Protein AF-A0A2V7QF04-F1 (afdb_monomer_lite)

Foldseek 3Di:
DDPDDDDDDDDFDAPFEAEAELLCLVCLVVVLVDPGQEYEHELEDSADPVCSVVSLVSLLVSLVVDQSVVSNYHYHYHAYDPPDPRRVVSCVVNCVRRVVSD

Radius of gyration: 15.27 Å; chains: 1; bounding box: 35×48×32 Å

Sequence (102 aa):
MSLTRHEPANPRLQRSELAVPGSQPALFQKALDGEADCVFLDLEDAVAPADKEQARKHVVAGLLQHDWKGRGKTVSVRINGIDTHYMYRDVVDVVEQAGHRL

Structure (mmCIF, N/CA/C/O backbone):
data_AF-A0A2V7QF04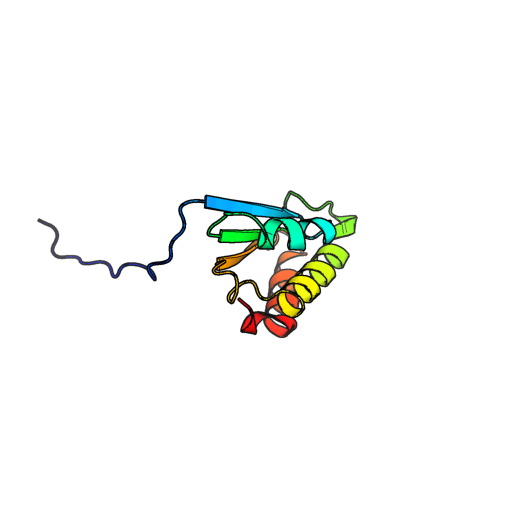-F1
#
_entry.id   AF-A0A2V7QF04-F1
#
loop_
_atom_site.group_PDB
_atom_site.id
_atom_site.type_symbol
_atom_site.label_atom_id
_atom_site.label_alt_id
_atom_site.label_comp_id
_atom_site.label_asym_id
_atom_site.label_entity_id
_atom_site.label_seq_id
_atom_site.pdbx_PDB_ins_code
_atom_site.Cartn_x
_atom_site.Cartn_y
_atom_site.Cartn_z
_atom_site.occupancy
_atom_site.B_iso_or_equiv
_atom_site.auth_seq_id
_atom_site.auth_comp_id
_atom_site.auth_asym_id
_atom_site.auth_atom_id
_atom_site.pdbx_PDB_model_num
ATOM 1 N N . MET A 1 1 ? -18.793 38.321 -6.527 1.00 68.00 1 MET A N 1
ATOM 2 C CA . MET A 1 1 ? -18.968 37.036 -5.814 1.00 68.00 1 MET A CA 1
ATOM 3 C C . MET A 1 1 ? -19.119 35.944 -6.857 1.00 68.00 1 MET A C 1
ATOM 5 O O . MET A 1 1 ? -19.855 36.167 -7.810 1.00 68.00 1 MET A O 1
ATOM 9 N N . SER A 1 2 ? -18.392 34.830 -6.736 1.00 84.50 2 SER A N 1
ATOM 10 C CA . SER A 1 2 ? -18.542 33.706 -7.671 1.00 84.50 2 SER A CA 1
ATOM 11 C C . SER A 1 2 ? -19.879 33.002 -7.434 1.00 84.50 2 SER A C 1
ATOM 13 O O . SER A 1 2 ? -20.258 32.785 -6.284 1.00 84.50 2 SER A O 1
ATOM 15 N N . LEU A 1 3 ? -20.585 32.663 -8.513 1.00 94.50 3 LEU A N 1
ATOM 16 C CA . LEU A 1 3 ? -21.811 31.856 -8.480 1.00 94.50 3 LEU A CA 1
ATOM 17 C C . LEU A 1 3 ? -21.523 30.355 -8.649 1.00 94.50 3 LEU A C 1
ATOM 19 O O . LEU A 1 3 ? -22.419 29.534 -8.468 1.00 94.50 3 LEU A O 1
ATOM 23 N N . THR A 1 4 ? -20.283 29.990 -8.980 1.00 94.56 4 THR A N 1
ATOM 24 C CA . THR A 1 4 ? -19.875 28.597 -9.177 1.00 94.56 4 THR A CA 1
ATOM 25 C C . THR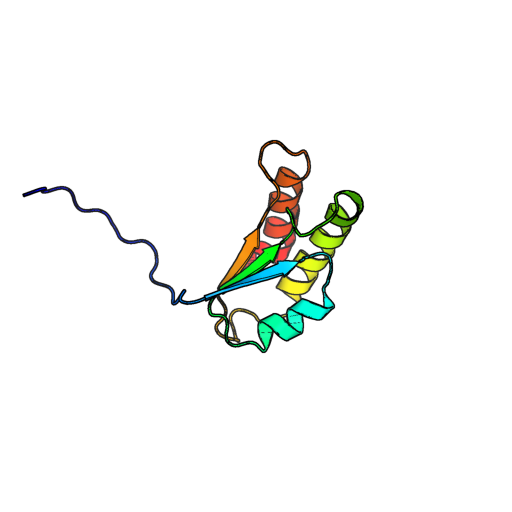 A 1 4 ? -19.757 27.889 -7.831 1.00 94.56 4 THR A C 1
ATOM 27 O O . THR A 1 4 ? -19.031 28.347 -6.947 1.00 94.56 4 THR A O 1
ATOM 30 N N . ARG A 1 5 ? -20.462 26.763 -7.676 1.00 92.25 5 ARG A N 1
ATOM 31 C CA . ARG A 1 5 ? -20.374 25.878 -6.507 1.00 92.25 5 ARG A CA 1
ATOM 32 C C . ARG A 1 5 ? -19.688 24.576 -6.904 1.00 92.25 5 ARG A C 1
ATOM 34 O O . ARG A 1 5 ? -19.989 24.029 -7.959 1.00 92.25 5 ARG A O 1
ATOM 41 N N . HIS A 1 6 ? -18.803 24.088 -6.042 1.00 93.25 6 HIS A N 1
ATOM 42 C CA . HIS A 1 6 ? -18.169 22.780 -6.183 1.00 93.25 6 HIS A CA 1
ATOM 43 C C . HIS A 1 6 ? -18.767 21.827 -5.156 1.00 93.25 6 HIS A C 1
ATOM 45 O O . HIS A 1 6 ? -18.938 22.202 -3.993 1.00 93.25 6 HIS A O 1
ATOM 51 N N . GLU A 1 7 ? -19.086 20.611 -5.583 1.00 95.12 7 GLU A N 1
ATOM 52 C CA . GLU A 1 7 ? -19.468 19.557 -4.652 1.00 95.12 7 GLU A CA 1
ATOM 53 C C . GLU A 1 7 ? -18.239 19.130 -3.838 1.00 95.12 7 GLU A C 1
ATOM 55 O O . GLU A 1 7 ? -17.166 18.914 -4.413 1.00 95.12 7 GLU A O 1
ATOM 60 N N . PRO A 1 8 ? -18.352 19.043 -2.503 1.00 94.12 8 PRO A N 1
ATOM 61 C CA . PRO A 1 8 ? -17.266 18.539 -1.682 1.00 94.12 8 PRO A CA 1
ATOM 62 C C . PRO A 1 8 ? -17.080 17.035 -1.913 1.00 94.12 8 PRO A C 1
ATOM 64 O O . PRO A 1 8 ? -18.039 16.301 -2.147 1.00 94.12 8 PRO A O 1
ATOM 67 N N . ALA A 1 9 ? -15.837 16.567 -1.797 1.00 94.25 9 ALA A N 1
ATOM 68 C CA . ALA A 1 9 ? -15.542 15.139 -1.768 1.00 94.25 9 ALA A CA 1
ATOM 69 C C . ALA A 1 9 ? -16.183 14.461 -0.542 1.00 94.25 9 ALA A C 1
ATOM 71 O O . ALA A 1 9 ? -16.577 15.122 0.423 1.00 94.25 9 ALA A O 1
ATOM 72 N N . ASN A 1 10 ? -16.246 13.127 -0.565 1.00 92.75 10 ASN A N 1
ATOM 73 C CA . ASN A 1 10 ? -16.765 12.339 0.552 1.00 92.75 10 ASN A CA 1
ATOM 74 C C . ASN A 1 10 ? -16.041 12.693 1.864 1.00 92.75 10 ASN A C 1
ATOM 76 O O . ASN A 1 10 ? -14.829 12.477 1.957 1.00 92.75 10 ASN A O 1
ATOM 80 N N . PRO A 1 11 ? -16.756 13.187 2.891 1.00 93.06 11 PRO A N 1
ATOM 81 C CA . PRO A 1 11 ? -16.129 13.589 4.138 1.00 93.06 11 PRO A CA 1
ATOM 82 C C . PRO A 1 11 ? -15.748 12.347 4.950 1.00 93.06 11 PRO A C 1
ATOM 84 O O . PRO A 1 11 ? -16.606 11.645 5.486 1.00 93.06 11 PRO A O 1
ATOM 87 N N . ARG A 1 12 ? -14.445 12.077 5.042 1.00 93.12 12 ARG A N 1
ATOM 88 C CA . ARG A 1 12 ? -13.852 11.069 5.932 1.00 93.12 12 ARG A CA 1
ATOM 89 C C . ARG A 1 12 ? -12.928 11.768 6.922 1.00 93.12 12 ARG A C 1
ATOM 91 O O . ARG A 1 12 ? -12.355 12.810 6.612 1.00 93.12 12 ARG A O 1
ATOM 98 N N . LEU A 1 13 ? -12.782 11.199 8.115 1.00 95.50 13 LEU A N 1
ATOM 99 C CA . LEU A 1 13 ? -11.761 11.656 9.051 1.00 95.50 13 LEU A CA 1
ATOM 100 C C . LEU A 1 13 ? -10.383 11.272 8.487 1.00 95.50 13 LEU A C 1
ATOM 102 O O . LEU A 1 13 ? -10.148 10.097 8.230 1.00 95.50 13 LEU A O 1
ATOM 106 N N . GLN A 1 14 ? -9.509 12.254 8.261 1.00 96.38 14 GLN A N 1
ATOM 107 C CA . GLN A 1 14 ? -8.173 12.056 7.682 1.00 96.38 14 GLN A CA 1
ATOM 108 C C . GLN A 1 14 ? -7.185 13.063 8.293 1.00 96.38 14 GLN A C 1
ATOM 110 O O . GLN A 1 14 ? -6.675 13.957 7.624 1.00 96.38 14 GLN A O 1
ATOM 115 N N . ARG A 1 15 ? -6.963 12.978 9.611 1.00 97.81 15 ARG A N 1
ATOM 116 C CA . ARG A 1 15 ? -5.995 13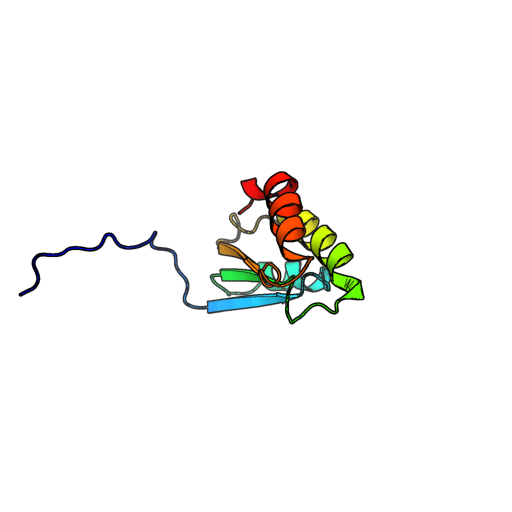.831 10.329 1.00 97.81 15 ARG A CA 1
ATOM 117 C C . ARG A 1 15 ? -4.574 13.286 10.208 1.00 97.81 15 ARG A C 1
ATOM 119 O O . ARG A 1 15 ? -3.614 14.040 10.336 1.00 97.81 15 ARG A O 1
ATOM 126 N N . SER A 1 16 ? -4.451 11.976 10.003 1.00 97.94 16 SER A N 1
ATOM 127 C CA . SER A 1 16 ? -3.190 11.252 9.879 1.00 97.94 16 SER A CA 1
ATOM 128 C C . SER A 1 16 ? -3.301 10.135 8.843 1.00 97.94 16 SER A C 1
ATOM 130 O O . SER A 1 16 ? -4.329 9.465 8.735 1.00 97.94 16 SER A O 1
ATOM 132 N N . GLU A 1 17 ? -2.222 9.936 8.089 1.00 98.19 17 GLU A N 1
ATOM 133 C CA . GLU A 1 17 ? -2.120 8.912 7.056 1.00 98.19 17 GLU A CA 1
ATOM 134 C C . GLU A 1 17 ? -0.791 8.170 7.208 1.00 98.19 17 GLU A C 1
ATOM 136 O O . GLU A 1 17 ? 0.287 8.752 7.081 1.00 98.19 17 GLU A O 1
ATOM 141 N N . LEU A 1 18 ? -0.875 6.891 7.573 1.00 98.38 18 LEU A N 1
ATOM 142 C CA . LEU A 1 18 ? 0.276 6.053 7.878 1.00 98.38 18 LEU A CA 1
ATOM 143 C C . LEU A 1 18 ? 0.711 5.263 6.641 1.00 98.38 18 LEU A C 1
ATOM 145 O O . LEU A 1 18 ? -0.057 4.470 6.097 1.00 98.38 18 LEU A O 1
ATOM 149 N N . ALA A 1 19 ? 1.972 5.443 6.256 1.00 98.38 19 ALA A N 1
ATOM 150 C CA . ALA A 1 19 ? 2.628 4.671 5.210 1.00 98.38 19 ALA A CA 1
ATOM 151 C C . ALA A 1 19 ? 3.092 3.311 5.745 1.00 98.38 19 ALA A C 1
ATOM 153 O O . ALA A 1 19 ? 3.813 3.256 6.746 1.00 98.38 19 ALA A O 1
ATOM 154 N N . VAL A 1 20 ? 2.727 2.218 5.071 1.00 98.38 20 VAL A N 1
ATOM 155 C CA . VAL A 1 20 ? 3.132 0.864 5.472 1.00 98.38 20 VAL A CA 1
ATOM 156 C C . VAL A 1 20 ? 3.676 0.096 4.263 1.00 98.38 20 VAL A C 1
ATOM 158 O O . VAL A 1 20 ? 2.920 -0.165 3.332 1.00 98.38 20 VAL A O 1
ATOM 161 N N . PRO A 1 21 ? 4.961 -0.303 4.244 1.00 98.44 21 PRO A N 1
ATOM 162 C CA . PRO A 1 21 ? 5.542 -1.005 3.101 1.00 98.44 21 PRO A CA 1
ATOM 163 C C . PRO A 1 21 ? 4.902 -2.382 2.897 1.00 98.44 21 PRO A C 1
ATOM 165 O O . PRO A 1 21 ? 4.907 -3.220 3.801 1.00 98.44 21 PRO A O 1
ATOM 168 N N . GLY A 1 22 ? 4.416 -2.654 1.683 1.00 98.00 22 GLY A N 1
ATOM 169 C CA . GLY A 1 22 ? 3.800 -3.930 1.309 1.00 98.00 22 GLY A CA 1
ATOM 170 C C . GLY A 1 22 ? 4.759 -5.125 1.384 1.00 98.00 22 GLY A C 1
ATOM 171 O O . GLY A 1 22 ? 4.337 -6.269 1.534 1.00 98.00 22 GLY A O 1
ATOM 172 N N . SER A 1 23 ? 6.069 -4.875 1.346 1.00 97.81 23 SER A N 1
ATOM 173 C CA . SER A 1 23 ? 7.106 -5.896 1.533 1.00 97.81 23 SER A CA 1
ATOM 174 C C . SER A 1 23 ? 7.209 -6.417 2.975 1.00 97.81 23 SER A C 1
ATOM 176 O O . SER A 1 23 ? 7.795 -7.476 3.184 1.00 97.81 23 SER A O 1
ATOM 178 N N . GLN A 1 24 ? 6.618 -5.735 3.969 1.00 97.62 24 GLN A N 1
ATOM 179 C CA . GLN A 1 24 ? 6.733 -6.079 5.394 1.00 97.62 24 GLN A CA 1
ATOM 180 C C . GLN A 1 24 ? 5.362 -6.360 6.043 1.00 97.62 24 GLN A C 1
ATOM 182 O O . GLN A 1 24 ? 4.873 -5.552 6.839 1.00 97.62 24 GLN A O 1
ATOM 187 N N . PRO A 1 25 ? 4.747 -7.531 5.792 1.00 96.56 25 PRO A N 1
ATOM 188 C CA . PRO A 1 25 ? 3.404 -7.854 6.291 1.00 96.56 25 PRO A CA 1
ATOM 189 C C . PRO A 1 25 ? 3.291 -7.845 7.825 1.00 96.56 25 PRO A C 1
ATOM 191 O O . PRO A 1 25 ? 2.224 -7.578 8.370 1.00 96.56 25 PRO A O 1
ATOM 194 N N . ALA A 1 26 ? 4.399 -8.045 8.549 1.00 96.00 26 ALA A N 1
ATOM 195 C CA . ALA A 1 26 ? 4.436 -7.936 10.010 1.00 96.00 26 ALA A CA 1
ATOM 196 C C . ALA A 1 26 ? 4.048 -6.537 10.539 1.00 96.00 26 ALA A C 1
ATOM 198 O O . ALA A 1 26 ? 3.673 -6.399 11.705 1.00 96.00 26 ALA A O 1
ATOM 199 N N . LEU A 1 27 ? 4.139 -5.491 9.707 1.00 97.56 27 LEU A N 1
ATOM 200 C CA . LEU A 1 27 ? 3.747 -4.129 10.072 1.00 97.56 27 LEU A CA 1
ATOM 201 C C . LEU A 1 27 ? 2.245 -3.870 9.905 1.00 97.56 27 LEU A C 1
ATOM 203 O O . LEU A 1 27 ? 1.745 -2.909 10.484 1.00 97.56 27 LEU A O 1
ATOM 207 N N . PHE A 1 28 ? 1.509 -4.717 9.178 1.00 97.81 28 PHE A N 1
ATOM 208 C CA . PHE A 1 28 ? 0.088 -4.485 8.898 1.00 97.81 28 PHE A CA 1
ATOM 209 C C . PHE A 1 28 ? -0.741 -4.546 10.179 1.00 97.81 28 PHE A C 1
ATOM 211 O O . PHE A 1 28 ? -1.532 -3.647 10.446 1.00 97.81 28 PHE A O 1
ATOM 218 N N . GLN A 1 29 ? -0.476 -5.544 11.027 1.00 96.00 29 GLN A N 1
ATOM 219 C CA . GLN A 1 29 ? -1.127 -5.660 12.331 1.00 96.00 29 GLN A CA 1
ATOM 220 C C . GLN A 1 29 ? -0.825 -4.446 13.221 1.00 96.00 29 GLN A C 1
ATOM 222 O O . GLN A 1 29 ? -1.726 -3.891 13.838 1.00 96.00 29 GLN A O 1
ATOM 227 N N . LYS A 1 30 ? 0.425 -3.963 13.224 1.00 96.69 30 LYS A N 1
ATOM 228 C CA . LYS A 1 30 ? 0.801 -2.762 13.988 1.00 96.69 30 LYS A CA 1
ATOM 229 C C . LYS A 1 30 ? 0.092 -1.505 13.483 1.00 96.69 30 LYS A C 1
ATOM 231 O O . LYS A 1 30 ? -0.280 -0.659 14.287 1.00 96.69 30 LYS A O 1
ATOM 236 N N . ALA A 1 31 ? -0.087 -1.376 12.170 1.00 97.12 31 ALA A N 1
ATOM 237 C CA . ALA A 1 31 ? -0.829 -0.269 11.577 1.00 97.12 31 ALA A CA 1
ATOM 238 C C . ALA A 1 31 ? -2.325 -0.337 11.915 1.00 97.12 31 ALA A C 1
ATOM 240 O O . ALA A 1 31 ? -2.942 0.691 12.192 1.00 97.12 31 ALA A O 1
ATOM 241 N N . LEU A 1 32 ? -2.888 -1.548 11.940 1.00 95.94 32 LEU A N 1
ATOM 242 C CA . LEU A 1 32 ? -4.271 -1.801 12.332 1.00 95.94 32 LEU A CA 1
ATOM 243 C C . LEU A 1 32 ? -4.530 -1.427 13.801 1.00 95.94 32 LEU A C 1
ATOM 245 O O . LEU A 1 32 ? -5.560 -0.825 14.100 1.00 95.94 32 LEU A O 1
ATOM 249 N N . ASP A 1 33 ? -3.588 -1.756 14.688 1.00 96.06 33 ASP A N 1
ATOM 250 C CA . ASP A 1 33 ? -3.659 -1.477 16.129 1.00 96.06 33 ASP A CA 1
ATOM 251 C C . ASP A 1 33 ? -3.263 -0.033 16.497 1.00 96.06 33 ASP A C 1
ATOM 253 O O . ASP A 1 33 ? -3.428 0.380 17.642 1.00 96.06 33 ASP A O 1
ATOM 257 N N . GLY A 1 34 ? -2.717 0.739 15.551 1.00 96.19 34 GLY A N 1
ATOM 258 C CA . GLY A 1 34 ? -2.335 2.136 15.760 1.00 96.19 34 GLY A CA 1
ATOM 259 C C . GLY A 1 34 ? -3.521 3.104 15.723 1.00 96.19 34 GLY A C 1
ATOM 260 O O . GLY A 1 34 ? -4.644 2.733 15.409 1.00 96.19 34 GLY A O 1
ATOM 261 N N . GLU A 1 35 ? -3.262 4.391 15.959 1.00 96.62 35 GLU A N 1
ATOM 262 C CA . GLU A 1 35 ? -4.285 5.459 16.019 1.00 96.62 35 GLU A CA 1
ATOM 263 C C . GLU A 1 35 ? -4.454 6.236 14.695 1.00 96.62 35 GLU A C 1
ATOM 265 O O . GLU A 1 35 ? -5.162 7.238 14.644 1.00 96.62 35 GLU A O 1
ATOM 270 N N . ALA A 1 36 ? -3.794 5.812 13.610 1.00 98.00 36 ALA A N 1
ATOM 271 C CA . ALA A 1 36 ? -3.870 6.512 12.324 1.00 98.00 36 ALA A CA 1
ATOM 272 C C . ALA A 1 36 ? -5.292 6.470 11.741 1.00 98.00 36 ALA A C 1
ATOM 274 O O . ALA A 1 36 ? -5.930 5.421 11.799 1.00 98.00 36 ALA A O 1
ATOM 275 N N . ASP A 1 37 ? -5.788 7.566 11.166 1.00 97.62 37 ASP A N 1
ATOM 276 C CA . ASP A 1 37 ? -7.126 7.572 10.552 1.00 97.62 37 ASP A CA 1
ATOM 277 C C . ASP A 1 37 ? -7.118 6.831 9.201 1.00 97.62 37 ASP A C 1
ATOM 279 O O . ASP A 1 37 ? -7.997 6.011 8.911 1.00 97.62 37 ASP A O 1
ATOM 283 N N . CYS A 1 38 ? -6.083 7.090 8.397 1.00 97.88 38 CYS A N 1
ATOM 284 C CA . CYS A 1 38 ? -5.843 6.450 7.111 1.00 97.88 38 CYS A CA 1
ATOM 285 C C . CYS A 1 38 ? -4.564 5.606 7.142 1.00 97.88 38 CYS A C 1
ATOM 287 O O . CYS A 1 38 ? -3.579 5.964 7.791 1.00 97.88 38 CYS A O 1
ATOM 289 N N . VAL A 1 39 ? -4.562 4.500 6.404 1.00 98.19 39 VAL A N 1
ATOM 290 C CA . VAL A 1 39 ? -3.389 3.644 6.199 1.00 98.19 39 VAL A CA 1
ATOM 291 C C . VAL A 1 39 ? -3.282 3.341 4.717 1.00 98.19 39 VAL A C 1
ATOM 293 O O . VAL A 1 39 ? -4.233 2.816 4.142 1.00 98.19 39 VAL A O 1
ATOM 296 N N . PHE A 1 40 ? -2.128 3.611 4.111 1.00 98.25 40 PHE A N 1
ATOM 297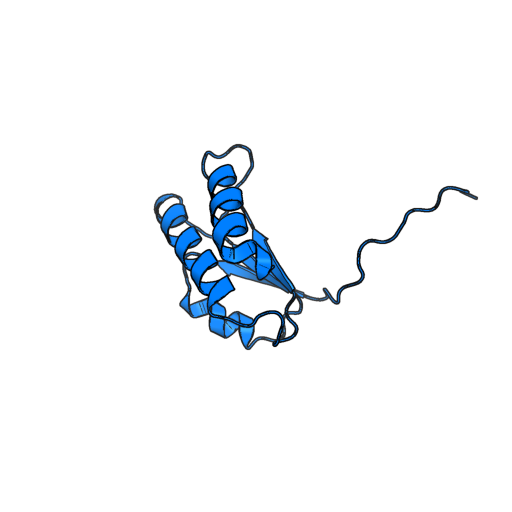 C CA . PHE A 1 40 ? -1.855 3.122 2.766 1.00 98.25 40 PHE A CA 1
ATOM 298 C C . PHE A 1 40 ? -0.804 2.021 2.792 1.00 98.25 40 PHE A C 1
ATOM 300 O O . PHE A 1 40 ? 0.266 2.155 3.393 1.00 98.25 40 PHE A O 1
ATOM 307 N N . LEU A 1 41 ? -1.125 0.920 2.122 1.00 98.56 41 LEU A N 1
ATOM 308 C CA . LEU A 1 41 ? -0.183 -0.157 1.874 1.00 98.56 41 LEU A CA 1
ATOM 309 C C . LEU A 1 41 ? 0.618 0.195 0.618 1.00 98.56 41 LEU A C 1
ATOM 311 O O . LEU A 1 41 ? 0.051 0.431 -0.448 1.00 98.56 41 LEU A O 1
ATOM 315 N N . ASP A 1 42 ? 1.932 0.289 0.755 1.00 98.62 42 ASP A N 1
ATOM 316 C CA . ASP A 1 42 ? 2.804 0.836 -0.276 1.00 98.62 42 ASP A CA 1
ATOM 317 C C . ASP A 1 42 ? 3.398 -0.249 -1.178 1.00 98.62 42 ASP A C 1
ATOM 319 O O . ASP A 1 42 ? 3.998 -1.208 -0.688 1.00 98.62 42 ASP A O 1
ATOM 323 N N . LEU A 1 43 ? 3.272 -0.075 -2.494 1.00 98.69 43 LEU A N 1
ATOM 324 C CA . LEU A 1 43 ? 3.927 -0.896 -3.519 1.00 98.69 43 LEU A CA 1
ATOM 325 C C . LEU A 1 43 ? 5.022 -0.126 -4.278 1.00 98.69 43 LEU A C 1
ATOM 327 O O . LEU A 1 43 ? 5.716 -0.720 -5.113 1.00 98.69 43 LEU A O 1
ATOM 331 N N . GLU A 1 44 ? 5.190 1.169 -3.998 1.00 98.12 44 GLU A N 1
ATOM 332 C CA . GLU A 1 44 ? 6.058 2.095 -4.724 1.00 98.12 44 GLU A CA 1
ATOM 333 C C . GLU A 1 44 ? 7.425 2.259 -4.029 1.00 98.12 44 GLU A C 1
ATOM 335 O O . GLU A 1 44 ? 8.226 1.320 -4.035 1.00 98.12 44 GLU A O 1
ATOM 340 N N . ASP A 1 45 ? 7.717 3.431 -3.462 1.00 96.56 45 ASP A N 1
ATOM 341 C CA . ASP A 1 45 ? 9.071 3.836 -3.067 1.00 96.56 45 ASP A CA 1
ATOM 342 C C . ASP A 1 45 ? 9.627 3.057 -1.873 1.00 96.56 45 ASP A C 1
ATOM 344 O O . ASP A 1 45 ? 10.839 2.868 -1.767 1.00 96.56 45 ASP A O 1
ATOM 348 N N . ALA A 1 46 ? 8.770 2.571 -0.969 1.00 95.81 46 ALA A N 1
ATOM 349 C CA . ALA A 1 46 ? 9.216 1.782 0.178 1.00 95.81 46 ALA A CA 1
ATOM 350 C C . ALA A 1 46 ? 9.430 0.293 -0.161 1.00 95.81 46 ALA A C 1
ATOM 352 O O . ALA A 1 46 ? 9.696 -0.514 0.736 1.00 95.81 46 ALA A O 1
ATOM 353 N N . VAL A 1 47 ? 9.307 -0.090 -1.439 1.00 98.00 47 VAL A N 1
ATOM 354 C CA . VAL A 1 47 ? 9.452 -1.470 -1.915 1.00 98.00 47 VAL A CA 1
ATOM 355 C C . VAL A 1 47 ? 10.507 -1.545 -3.016 1.00 98.00 47 VAL A C 1
ATOM 357 O O . VAL A 1 47 ? 10.350 -0.982 -4.103 1.00 98.00 47 VAL A O 1
ATOM 360 N N . ALA A 1 48 ? 11.576 -2.303 -2.755 1.00 97.94 48 ALA A N 1
ATOM 361 C CA . ALA A 1 48 ? 12.626 -2.545 -3.737 1.00 97.94 48 ALA A CA 1
ATOM 362 C C . ALA A 1 48 ? 12.057 -3.239 -4.993 1.00 97.94 48 ALA A C 1
ATOM 364 O O . ALA A 1 48 ? 11.151 -4.065 -4.869 1.00 97.94 48 ALA A O 1
ATOM 365 N N . PRO A 1 49 ? 12.589 -2.974 -6.204 1.00 97.62 49 PRO A N 1
ATOM 366 C CA . PRO A 1 49 ? 12.051 -3.534 -7.449 1.00 97.62 49 PRO A CA 1
ATOM 367 C C . PRO A 1 49 ? 11.873 -5.059 -7.444 1.00 97.62 49 PRO A C 1
ATOM 369 O O . PRO A 1 49 ? 10.847 -5.553 -7.904 1.00 97.62 49 PRO A O 1
ATOM 372 N N . ALA A 1 50 ? 12.832 -5.791 -6.867 1.00 97.75 50 ALA A N 1
ATOM 373 C CA . ALA A 1 50 ? 12.785 -7.251 -6.758 1.00 97.75 50 ALA A CA 1
ATOM 374 C C . ALA A 1 50 ? 11.639 -7.759 -5.863 1.00 97.75 50 ALA A C 1
ATOM 376 O O . ALA A 1 50 ? 11.150 -8.869 -6.061 1.00 97.75 50 ALA A O 1
ATOM 377 N N . ASP A 1 51 ? 11.174 -6.937 -4.922 1.00 98.25 51 ASP A N 1
ATOM 378 C CA . ASP A 1 51 ? 10.152 -7.310 -3.947 1.00 98.25 51 ASP A CA 1
ATOM 379 C C . ASP A 1 51 ? 8.739 -6.909 -4.384 1.00 98.25 51 ASP A C 1
ATOM 381 O O . ASP A 1 51 ? 7.773 -7.323 -3.746 1.00 98.25 51 ASP A O 1
ATOM 385 N N . LYS A 1 52 ? 8.571 -6.128 -5.462 1.00 98.19 52 LYS A N 1
ATOM 386 C CA . LYS A 1 52 ? 7.266 -5.557 -5.860 1.00 98.19 52 LYS A CA 1
ATOM 387 C C . LYS A 1 52 ? 6.196 -6.611 -6.127 1.00 98.19 52 LYS A C 1
ATOM 389 O O . LYS A 1 52 ? 5.053 -6.447 -5.707 1.00 98.19 52 LYS A O 1
ATOM 394 N N . GLU A 1 53 ? 6.557 -7.716 -6.776 1.00 98.38 53 GLU A N 1
ATOM 395 C CA . GLU A 1 53 ? 5.607 -8.804 -7.029 1.00 98.38 53 GLU A CA 1
ATOM 396 C C . GLU A 1 53 ? 5.154 -9.474 -5.723 1.00 98.38 53 GLU A C 1
ATOM 398 O O . GLU A 1 53 ? 3.963 -9.717 -5.517 1.00 98.38 53 GLU A O 1
ATOM 403 N N . GLN A 1 54 ? 6.094 -9.743 -4.816 1.00 98.56 54 GLN A N 1
ATOM 404 C CA . GLN A 1 54 ? 5.785 -10.365 -3.534 1.00 98.56 54 GLN A CA 1
ATOM 405 C C . GLN A 1 54 ? 5.016 -9.408 -2.613 1.00 98.56 54 GLN 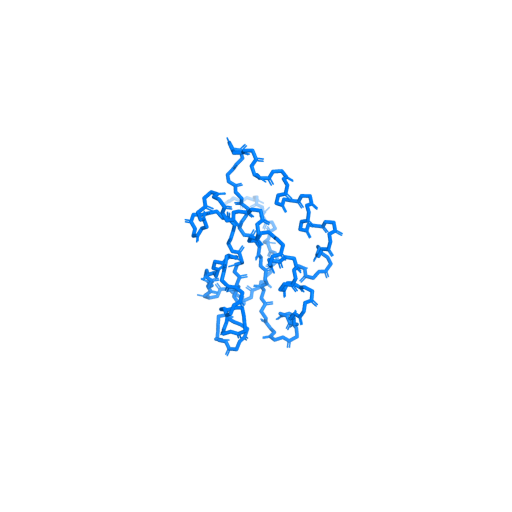A C 1
ATOM 407 O O . GLN A 1 54 ? 4.049 -9.816 -1.971 1.00 98.56 54 GLN A O 1
ATOM 412 N N . ALA A 1 55 ? 5.382 -8.126 -2.602 1.00 98.56 55 ALA A N 1
ATOM 413 C CA . ALA A 1 55 ? 4.676 -7.079 -1.877 1.00 98.56 55 ALA A CA 1
ATOM 414 C C . ALA A 1 55 ? 3.216 -6.978 -2.328 1.00 98.56 55 ALA A C 1
ATOM 416 O O . ALA A 1 55 ? 2.328 -6.889 -1.486 1.00 98.56 55 ALA A O 1
ATOM 417 N N . ARG A 1 56 ? 2.934 -7.093 -3.632 1.00 98.62 56 ARG A N 1
ATOM 418 C CA . ARG A 1 56 ? 1.553 -7.112 -4.136 1.00 98.62 56 ARG A CA 1
ATOM 419 C C . ARG A 1 56 ? 0.744 -8.269 -3.557 1.00 98.62 56 ARG A C 1
ATOM 421 O O . ARG A 1 56 ? -0.374 -8.062 -3.089 1.00 98.62 56 ARG A O 1
ATOM 428 N N . LYS A 1 57 ? 1.326 -9.472 -3.515 1.00 98.69 57 LYS A N 1
ATOM 429 C CA . LYS A 1 57 ? 0.694 -10.656 -2.904 1.00 98.69 57 LYS A CA 1
ATOM 430 C C . LYS A 1 57 ? 0.433 -10.441 -1.412 1.00 98.69 57 LYS A C 1
ATOM 432 O O . LYS A 1 57 ? -0.642 -10.782 -0.925 1.00 98.69 57 LYS A O 1
ATOM 437 N N . HIS A 1 58 ? 1.382 -9.839 -0.693 1.00 98.56 58 HIS A N 1
ATOM 438 C CA . HIS A 1 58 ? 1.192 -9.483 0.712 1.00 98.56 58 HIS A CA 1
ATOM 439 C C . HIS A 1 58 ? 0.067 -8.468 0.902 1.00 98.56 58 HIS A C 1
ATOM 441 O O . HIS A 1 58 ? -0.765 -8.672 1.777 1.00 98.56 58 HIS A O 1
ATOM 447 N N . VAL A 1 59 ? 0.009 -7.410 0.089 1.00 98.56 59 VAL A N 1
ATOM 448 C CA . VAL A 1 59 ? -1.045 -6.387 0.161 1.00 98.56 59 VAL A CA 1
ATOM 449 C C . VAL A 1 59 ? -2.422 -7.008 -0.049 1.00 98.56 59 VAL A C 1
ATOM 451 O O . VAL A 1 59 ? -3.306 -6.792 0.776 1.00 98.56 59 VAL A O 1
ATOM 454 N N . VAL A 1 60 ? -2.594 -7.846 -1.076 1.00 98.69 60 VAL A N 1
ATOM 455 C CA . VAL A 1 60 ? -3.852 -8.580 -1.301 1.00 98.69 60 VAL A CA 1
ATOM 456 C C . VAL A 1 60 ? -4.219 -9.426 -0.080 1.00 98.69 60 VAL A C 1
ATOM 458 O O . VAL A 1 60 ? -5.341 -9.338 0.419 1.00 98.69 60 VAL A O 1
ATOM 461 N N . ALA A 1 61 ? -3.272 -10.204 0.451 1.00 98.38 61 ALA A N 1
ATOM 462 C CA . ALA A 1 61 ? -3.510 -11.013 1.643 1.00 98.38 61 ALA A CA 1
ATOM 463 C C . ALA A 1 61 ? -3.882 -10.150 2.862 1.00 98.38 61 ALA A C 1
ATOM 465 O O . ALA A 1 61 ? -4.842 -10.463 3.561 1.00 98.38 61 ALA A O 1
ATOM 466 N N . GLY A 1 62 ? -3.183 -9.036 3.085 1.00 97.81 62 GLY A N 1
ATOM 467 C CA . GLY A 1 62 ? -3.426 -8.113 4.191 1.00 97.81 62 GLY A CA 1
ATOM 468 C C . GLY A 1 62 ? -4.787 -7.419 4.115 1.00 97.81 62 GLY A C 1
ATOM 469 O O . GLY A 1 62 ? -5.440 -7.236 5.141 1.00 97.81 62 GLY A O 1
ATOM 470 N N . LEU A 1 63 ? -5.257 -7.080 2.914 1.00 98.06 63 LEU A N 1
ATOM 471 C CA . LEU A 1 63 ? -6.602 -6.534 2.705 1.00 98.06 63 LEU A CA 1
ATOM 472 C C . LEU A 1 63 ? -7.700 -7.565 3.009 1.00 98.06 63 LEU A C 1
ATOM 474 O O . LEU A 1 63 ? -8.749 -7.208 3.539 1.00 98.06 63 LEU A O 1
ATOM 478 N N . LEU A 1 64 ? -7.468 -8.843 2.694 1.00 97.94 64 LEU A N 1
ATOM 479 C CA . LEU A 1 64 ? -8.440 -9.917 2.924 1.00 97.94 64 LEU A CA 1
ATOM 480 C C . LEU A 1 64 ? -8.462 -10.415 4.377 1.00 97.94 64 LEU A C 1
ATOM 482 O O . LEU A 1 64 ? -9.528 -10.770 4.886 1.00 97.94 64 LEU A O 1
ATOM 486 N N . GLN A 1 65 ? -7.298 -10.474 5.026 1.00 96.50 65 GLN A N 1
ATOM 487 C CA . GLN A 1 65 ? -7.122 -11.064 6.357 1.00 96.50 65 GLN A CA 1
ATOM 488 C C . GLN A 1 65 ? -7.451 -10.096 7.499 1.00 96.50 65 GLN A C 1
ATOM 490 O O . GLN A 1 65 ? -7.894 -10.543 8.556 1.00 96.50 65 GLN A O 1
ATOM 495 N N . HIS A 1 66 ? -7.255 -8.789 7.305 1.00 95.19 66 HIS A N 1
ATOM 496 C CA . HIS A 1 66 ? -7.473 -7.787 8.347 1.00 95.19 66 HIS A CA 1
ATOM 497 C C . HIS A 1 66 ? -8.765 -6.994 8.120 1.00 95.19 66 HIS A C 1
ATOM 499 O O . HIS A 1 66 ? -9.078 -6.571 7.008 1.00 95.19 66 HIS A O 1
ATOM 505 N N . ASP A 1 67 ? -9.510 -6.747 9.198 1.00 94.50 67 ASP A N 1
ATOM 506 C CA . ASP A 1 67 ? -10.722 -5.924 9.165 1.00 94.50 67 ASP A CA 1
ATOM 507 C C . ASP A 1 67 ? -10.402 -4.439 9.407 1.00 94.50 67 ASP A C 1
ATOM 509 O O . ASP A 1 67 ? -10.643 -3.889 10.482 1.00 94.50 67 ASP A O 1
ATOM 513 N N . TRP A 1 68 ? -9.820 -3.787 8.398 1.00 96.31 68 TRP A N 1
ATOM 514 C CA . TRP A 1 68 ? -9.452 -2.364 8.439 1.00 96.31 68 TRP A CA 1
ATOM 515 C C . TRP A 1 68 ? -10.646 -1.460 8.757 1.00 96.31 68 TRP A C 1
ATOM 517 O O . TRP A 1 68 ? -10.573 -0.595 9.633 1.00 96.31 68 TRP A O 1
ATOM 527 N N . LYS A 1 69 ? -11.775 -1.705 8.086 1.00 93.44 69 LYS A N 1
ATOM 528 C CA . LYS A 1 69 ? -12.996 -0.914 8.242 1.00 93.44 69 LYS A CA 1
ATOM 529 C C . LYS A 1 69 ? -13.643 -1.127 9.608 1.00 93.44 69 LYS A C 1
ATOM 531 O O . LYS A 1 69 ? -14.050 -0.149 10.230 1.00 93.44 69 LYS A O 1
ATOM 536 N N . GLY A 1 70 ? -13.703 -2.364 10.104 1.00 93.56 70 GLY A N 1
ATOM 537 C CA . GLY A 1 70 ? -14.190 -2.653 11.457 1.00 93.56 70 GLY A CA 1
ATOM 538 C C . GLY A 1 70 ? -13.324 -2.033 12.556 1.00 93.56 70 GLY A C 1
ATOM 539 O O . GLY A 1 70 ? -13.812 -1.768 13.652 1.00 93.56 70 GLY A O 1
ATOM 540 N N . ARG A 1 71 ? -12.061 -1.712 12.249 1.00 94.38 71 ARG A N 1
ATOM 541 C CA . ARG A 1 71 ? -11.145 -0.946 13.112 1.00 94.38 71 ARG A CA 1
ATOM 542 C C . ARG A 1 71 ? -11.199 0.569 12.885 1.00 94.38 71 ARG A C 1
ATOM 544 O O . ARG A 1 71 ? -10.389 1.299 13.450 1.00 94.38 71 ARG A O 1
ATOM 551 N N . GLY A 1 72 ? -12.141 1.050 12.072 1.00 94.50 72 GLY A N 1
ATOM 552 C CA . GLY A 1 72 ? -12.335 2.473 11.793 1.00 94.50 72 GLY A CA 1
ATOM 553 C C . GLY A 1 72 ? -11.254 3.102 10.912 1.00 94.50 72 GLY A C 1
ATOM 554 O O . GLY A 1 72 ? -11.162 4.326 10.872 1.00 94.50 72 GLY A O 1
ATOM 555 N N . LYS A 1 73 ? -10.437 2.299 10.218 1.00 96.56 73 LYS A N 1
ATOM 556 C CA . LYS A 1 73 ? -9.386 2.783 9.314 1.00 96.56 73 LYS A CA 1
ATOM 557 C C . LYS A 1 73 ? -9.936 2.980 7.907 1.00 96.56 73 LYS A C 1
ATOM 559 O O . LYS A 1 73 ? -10.631 2.108 7.383 1.00 96.56 73 LYS A O 1
ATOM 564 N N . THR A 1 74 ? -9.554 4.076 7.257 1.00 97.06 74 THR A N 1
ATOM 565 C CA . THR A 1 74 ? -9.620 4.155 5.790 1.00 97.06 74 THR A CA 1
ATOM 566 C C . THR A 1 74 ? -8.354 3.516 5.233 1.00 97.06 74 THR A C 1
ATOM 568 O O . THR A 1 74 ? -7.258 4.000 5.506 1.00 97.06 74 THR A O 1
ATOM 571 N N . VAL A 1 75 ? -8.489 2.427 4.478 1.00 97.44 75 VAL A N 1
ATOM 572 C CA . VAL A 1 75 ? -7.346 1.751 3.855 1.00 97.44 75 VAL A CA 1
ATOM 573 C C . VAL A 1 75 ? -7.240 2.131 2.381 1.00 97.44 75 VAL A C 1
ATOM 575 O O . VAL A 1 75 ? -8.245 2.251 1.684 1.00 97.44 75 VAL A O 1
ATOM 578 N N . SER A 1 76 ? -6.022 2.338 1.903 1.00 97.75 76 SER A N 1
ATOM 579 C CA . SER A 1 76 ? -5.713 2.561 0.493 1.00 97.75 76 SER A CA 1
ATOM 580 C C . SER A 1 76 ? -4.450 1.792 0.099 1.00 97.75 76 SER A C 1
ATOM 582 O O . SER A 1 76 ? -3.765 1.198 0.936 1.00 97.75 76 SER A O 1
ATOM 584 N N . VAL A 1 77 ? -4.149 1.751 -1.197 1.00 98.44 77 VAL A N 1
ATOM 585 C CA . VAL A 1 77 ? -2.915 1.157 -1.721 1.00 98.44 77 VAL A CA 1
ATOM 586 C C . VAL A 1 77 ? -2.233 2.194 -2.594 1.00 98.44 77 VAL A C 1
ATOM 588 O O . VAL A 1 77 ? -2.849 2.714 -3.525 1.00 98.44 77 VAL A O 1
ATOM 591 N N . ARG A 1 78 ? -0.963 2.487 -2.307 1.00 98.69 78 ARG A N 1
ATOM 592 C CA . ARG A 1 78 ? -0.139 3.300 -3.200 1.00 98.69 78 ARG A CA 1
ATOM 593 C C . ARG A 1 78 ? 0.453 2.386 -4.266 1.00 98.69 78 ARG A C 1
ATOM 595 O O . ARG A 1 78 ? 1.334 1.577 -3.979 1.00 98.69 78 ARG A O 1
ATOM 602 N N . ILE A 1 79 ? -0.098 2.483 -5.472 1.00 98.62 79 ILE A N 1
ATOM 603 C CA . ILE A 1 79 ? 0.381 1.764 -6.657 1.00 98.62 79 ILE A CA 1
ATOM 604 C C . ILE A 1 79 ? 1.681 2.383 -7.171 1.00 98.62 79 ILE A C 1
ATOM 606 O O . ILE A 1 79 ? 1.996 3.528 -6.855 1.00 98.62 79 ILE A O 1
ATOM 610 N N . ASN A 1 80 ? 2.419 1.637 -7.991 1.00 98.75 80 ASN A N 1
ATOM 611 C CA . ASN A 1 80 ? 3.592 2.180 -8.666 1.00 98.75 80 ASN A CA 1
ATOM 612 C C . ASN A 1 80 ? 3.232 3.284 -9.678 1.00 98.75 80 ASN A C 1
ATOM 614 O O . ASN A 1 80 ? 2.121 3.320 -10.210 1.00 98.75 80 ASN A O 1
ATOM 618 N N . GLY A 1 81 ? 4.211 4.138 -9.992 1.00 98.38 81 GLY A N 1
ATOM 619 C CA . GLY A 1 81 ? 4.093 5.186 -11.006 1.00 98.38 81 GLY A CA 1
ATOM 620 C C . GLY A 1 81 ? 3.654 4.665 -12.380 1.00 98.38 81 GLY A C 1
ATOM 621 O O . GLY A 1 81 ? 4.022 3.563 -12.803 1.00 98.38 81 GLY A O 1
ATOM 622 N N . ILE A 1 82 ? 2.855 5.474 -13.085 1.00 98.19 82 ILE A N 1
ATOM 623 C CA . ILE A 1 82 ? 2.258 5.149 -14.396 1.00 98.19 82 ILE A CA 1
ATOM 624 C C . ILE A 1 82 ? 3.289 4.946 -15.519 1.00 98.19 82 ILE A C 1
ATOM 626 O O . ILE A 1 82 ? 2.961 4.413 -16.575 1.00 98.19 82 ILE A O 1
ATOM 630 N N . ASP A 1 83 ? 4.524 5.373 -15.291 1.00 97.88 83 ASP A N 1
ATOM 631 C CA . ASP A 1 83 ? 5.697 5.209 -16.143 1.00 97.88 83 ASP A CA 1
ATOM 632 C C . ASP A 1 83 ? 6.440 3.882 -15.899 1.00 97.88 83 ASP A C 1
ATOM 634 O O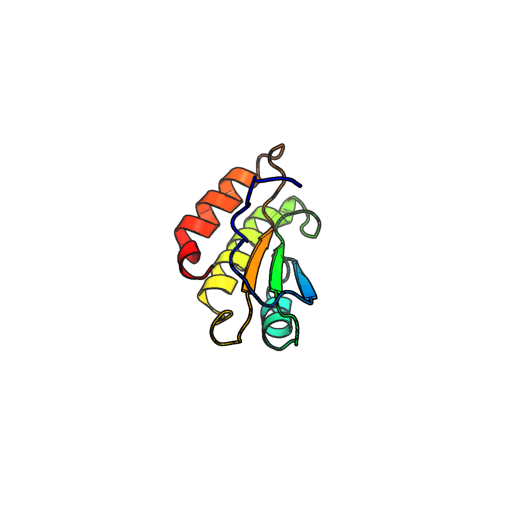 . ASP A 1 83 ? 7.409 3.570 -16.593 1.00 97.88 83 ASP A O 1
ATOM 638 N N . THR A 1 84 ? 5.973 3.063 -14.952 1.00 97.81 84 THR A N 1
ATOM 639 C CA . THR A 1 84 ? 6.556 1.758 -14.632 1.00 97.81 84 THR A CA 1
ATOM 640 C C . THR A 1 84 ? 5.696 0.600 -15.138 1.00 97.81 84 THR A C 1
ATOM 642 O O . THR A 1 84 ? 4.466 0.649 -15.165 1.00 97.81 84 THR A O 1
ATOM 645 N N . HIS A 1 85 ? 6.338 -0.526 -15.453 1.00 97.75 85 HIS A N 1
ATOM 646 C CA . HIS A 1 85 ? 5.633 -1.748 -15.848 1.00 97.75 85 HIS A CA 1
ATOM 647 C C . HIS A 1 85 ? 4.937 -2.470 -14.674 1.00 97.75 85 HIS A C 1
ATOM 649 O O . HIS A 1 85 ? 4.319 -3.512 -14.884 1.00 97.75 85 HIS A O 1
ATOM 655 N N . TYR A 1 86 ? 5.056 -1.975 -13.438 1.00 98.25 86 TYR A N 1
ATOM 656 C CA . TYR A 1 86 ? 4.423 -2.579 -12.260 1.00 98.25 86 TYR A CA 1
ATOM 657 C C . TYR A 1 86 ? 2.978 -2.100 -12.076 1.00 98.25 86 TYR A C 1
ATOM 659 O O . TYR A 1 86 ? 2.115 -2.898 -11.713 1.00 98.25 86 TYR A O 1
ATOM 667 N N . MET A 1 87 ? 2.714 -0.825 -12.387 1.00 98.50 87 MET A N 1
ATOM 668 C CA . MET A 1 87 ? 1.476 -0.114 -12.048 1.00 98.50 87 MET A CA 1
ATOM 669 C C . MET A 1 87 ? 0.209 -0.853 -12.474 1.00 98.50 87 MET A C 1
ATOM 671 O O . MET A 1 87 ? -0.693 -1.067 -11.665 1.00 98.50 87 MET A O 1
ATOM 675 N N . TYR A 1 88 ? 0.147 -1.302 -13.730 1.00 98.44 88 TYR A N 1
ATOM 676 C CA . TYR A 1 88 ? -1.066 -1.936 -14.248 1.00 98.44 88 TYR A CA 1
ATOM 677 C C . TYR A 1 88 ? -1.403 -3.234 -13.499 1.00 98.44 88 TYR A C 1
ATOM 679 O O . TYR A 1 88 ? -2.576 -3.527 -13.279 1.00 98.44 88 TYR A O 1
ATOM 687 N N . ARG A 1 89 ? -0.386 -3.994 -13.067 1.00 98.62 89 ARG A N 1
ATOM 688 C CA . ARG A 1 89 ? -0.593 -5.205 -12.264 1.00 98.62 89 ARG A CA 1
ATOM 689 C C . ARG A 1 89 ? -0.996 -4.890 -10.842 1.00 98.62 89 ARG A C 1
ATOM 691 O O . ARG A 1 89 ? -1.797 -5.629 -10.288 1.00 98.62 89 ARG A O 1
ATOM 698 N N . ASP A 1 90 ? -0.488 -3.803 -10.270 1.00 98.56 90 ASP A N 1
ATOM 699 C CA . ASP A 1 90 ? -0.926 -3.365 -8.948 1.00 98.56 90 ASP A CA 1
ATOM 700 C C . ASP A 1 90 ? -2.429 -3.081 -8.953 1.00 98.56 90 ASP A C 1
ATOM 702 O O . ASP A 1 90 ? -3.138 -3.578 -8.088 1.00 98.56 90 ASP A O 1
ATOM 706 N N . VAL A 1 91 ? -2.930 -2.364 -9.964 1.00 98.62 91 VAL A N 1
ATOM 707 C CA . VAL A 1 91 ? -4.365 -2.073 -10.092 1.00 98.62 91 VAL A CA 1
ATOM 708 C C . VAL A 1 91 ? -5.172 -3.347 -10.338 1.00 98.62 91 VAL A C 1
ATOM 710 O O . VAL A 1 91 ? -6.112 -3.617 -9.594 1.00 98.62 91 VAL A O 1
ATOM 713 N N . VAL A 1 92 ? -4.813 -4.129 -11.362 1.00 98.62 92 VAL A N 1
ATOM 714 C CA . VAL A 1 92 ? -5.568 -5.330 -11.758 1.00 98.62 92 VAL A CA 1
ATOM 715 C C . VAL A 1 92 ? -5.613 -6.338 -10.614 1.00 98.62 92 VAL A C 1
ATOM 717 O O . VAL A 1 92 ? -6.695 -6.682 -10.144 1.00 98.62 92 VAL A O 1
ATOM 720 N N . ASP A 1 93 ? -4.454 -6.761 -10.107 1.00 98.50 93 ASP A N 1
ATOM 721 C CA . ASP A 1 93 ? -4.402 -7.858 -9.147 1.00 98.50 93 ASP A CA 1
ATOM 722 C C . ASP A 1 93 ? -5.041 -7.448 -7.803 1.00 98.50 93 ASP A C 1
ATOM 724 O O . ASP A 1 93 ? -5.730 -8.263 -7.189 1.00 98.50 93 ASP A O 1
ATOM 728 N N . VAL A 1 94 ? -4.853 -6.200 -7.340 1.00 98.56 94 VAL A N 1
ATOM 729 C CA . VAL A 1 94 ? -5.428 -5.731 -6.064 1.00 98.56 94 VAL A CA 1
ATOM 730 C C . VAL A 1 94 ? -6.937 -5.545 -6.166 1.00 98.56 94 VAL A C 1
ATOM 732 O O . VAL A 1 94 ? -7.664 -6.012 -5.288 1.00 98.56 94 VAL A O 1
ATOM 735 N N . VAL A 1 95 ? -7.431 -4.879 -7.213 1.00 98.44 95 VAL A N 1
ATOM 736 C CA . VAL A 1 95 ? -8.864 -4.579 -7.336 1.00 98.44 95 VAL A CA 1
ATOM 737 C C . VAL A 1 95 ? -9.666 -5.850 -7.614 1.00 98.44 95 VAL A C 1
ATOM 739 O O . VAL A 1 95 ? -10.696 -6.051 -6.971 1.00 98.44 95 VAL A O 1
ATOM 742 N N . GLU A 1 96 ? -9.188 -6.737 -8.493 1.00 98.50 96 GLU A N 1
ATOM 743 C CA . GLU A 1 96 ? -9.885 -7.995 -8.799 1.00 98.50 96 GLU A CA 1
ATOM 744 C C . GLU A 1 96 ? -9.971 -8.923 -7.580 1.00 98.50 96 GLU A C 1
ATOM 746 O O . GLU A 1 96 ? -11.010 -9.539 -7.345 1.00 98.50 96 GLU A O 1
ATOM 751 N N . GLN A 1 97 ? -8.904 -9.013 -6.779 1.00 98.38 97 GLN A N 1
ATOM 752 C CA . GLN A 1 97 ? -8.844 -9.969 -5.667 1.00 98.38 97 GLN A CA 1
ATOM 753 C C . GLN A 1 97 ? -9.385 -9.400 -4.350 1.00 98.38 97 GLN A C 1
ATOM 755 O O . GLN A 1 97 ? -10.007 -10.123 -3.571 1.00 98.38 97 GLN A O 1
ATOM 760 N N . ALA A 1 98 ? -9.157 -8.113 -4.080 1.00 97.69 98 ALA A N 1
ATOM 761 C CA . ALA A 1 98 ? -9.417 -7.500 -2.778 1.00 97.69 98 ALA A CA 1
ATOM 762 C C . ALA A 1 98 ? -10.123 -6.135 -2.848 1.00 97.69 98 ALA A C 1
ATOM 764 O O . ALA A 1 98 ? -10.335 -5.520 -1.806 1.00 97.69 98 ALA A O 1
ATOM 765 N N . GLY A 1 99 ? -10.558 -5.664 -4.023 1.00 94.81 99 GLY A N 1
ATOM 766 C CA . GLY A 1 99 ? -11.178 -4.340 -4.175 1.00 94.81 99 GLY A CA 1
ATOM 767 C C . GLY A 1 99 ? -12.435 -4.120 -3.324 1.00 94.81 99 GLY A C 1
ATOM 768 O O . GLY A 1 99 ? -12.710 -3.002 -2.912 1.00 94.81 99 GLY A O 1
ATOM 769 N N . HIS A 1 100 ? -13.159 -5.188 -2.976 1.00 95.69 100 HIS A N 1
ATOM 770 C CA . HIS A 1 100 ? -14.323 -5.135 -2.079 1.00 95.69 100 HIS A CA 1
ATOM 771 C C . HIS A 1 100 ? -13.975 -4.834 -0.605 1.00 95.69 100 HIS A C 1
ATOM 773 O O . HIS A 1 100 ? -14.878 -4.674 0.217 1.00 95.69 100 HIS A O 1
ATOM 779 N N . ARG A 1 101 ? -12.682 -4.815 -0.256 1.00 94.69 101 ARG A N 1
ATOM 780 C CA . ARG A 1 101 ? -12.158 -4.467 1.074 1.00 94.69 101 ARG A CA 1
ATOM 781 C C . ARG A 1 101 ? -11.650 -3.023 1.167 1.00 94.69 101 ARG A C 1
ATOM 783 O O . ARG A 1 101 ? -11.313 -2.606 2.274 1.00 94.69 101 ARG A O 1
ATOM 790 N N . LEU A 1 102 ? -11.579 -2.303 0.042 1.00 88.56 102 LEU A N 1
ATOM 791 C CA . LEU A 1 102 ? -11.170 -0.894 -0.046 1.00 88.56 102 LEU A CA 1
ATOM 792 C C . LEU A 1 102 ? -12.350 0.071 0.180 1.00 88.56 102 LEU A C 1
ATOM 794 O O . LEU A 1 102 ? -13.517 -0.329 -0.037 1.00 88.56 102 LEU A O 1
#

pLDDT: mean 96.62, std 3.63, range [68.0, 98.75]

Secondary structure (DSSP, 8-state):
------PPPP----S-EEEEETT-THHHHHHHHS--SEEEEESSTTS-GGGHHHHHHHHHHHHHHS-TTTTTPEEEEEPPPTTSTTHHHHHHHHHHHHGGG-